Protein AF-A0A7K2PGP8-F1 (afdb_monomer_lite)

Secondary structure (DSSP, 8-state):
-----EEEEEEEEPTT--HHHHHHHHGGGT-EEEEETTEEEEEEEHHHHHHHHT-------SS-EEEPPPGGGTTTEEEEEEPPP--TT------

Sequence (95 aa):
MPEKEFVEALVELQAEATVHDLVSWCSRHGIDVVPMTAGALVTGSSGKFCEAFGIAPLEHRSRPQTLPVPLALANIARSVTVLPIPMPGARDGGS

Radius of gyration: 13.88 Å; chains: 1; bounding box: 40×24×34 Å

Structure (mmCIF, N/CA/C/O backbone):
data_AF-A0A7K2PGP8-F1
#
_entry.id   AF-A0A7K2PGP8-F1
#
loop_
_atom_site.group_PDB
_atom_site.id
_atom_site.type_symbol
_atom_site.label_atom_id
_atom_site.label_alt_id
_atom_site.label_comp_id
_atom_site.label_asym_id
_atom_site.label_entity_id
_atom_site.label_seq_id
_atom_site.pdbx_PDB_ins_code
_atom_site.Cartn_x
_atom_site.Cartn_y
_atom_site.Cartn_z
_atom_site.occupancy
_atom_site.B_iso_or_equiv
_atom_site.auth_seq_id
_atom_site.auth_comp_id
_atom_site.auth_asym_id
_atom_site.auth_atom_id
_atom_site.pdbx_PDB_model_num
ATOM 1 N N . MET A 1 1 ? 12.593 -13.747 -20.830 1.00 41.59 1 MET A N 1
ATOM 2 C CA . MET A 1 1 ? 11.610 -12.757 -20.343 1.00 41.59 1 MET A CA 1
ATOM 3 C C . MET A 1 1 ? 12.357 -11.881 -19.360 1.00 41.59 1 MET A C 1
ATOM 5 O O . MET A 1 1 ? 12.959 -12.475 -18.473 1.00 41.59 1 MET A O 1
ATOM 9 N N . PRO A 1 2 ? 12.425 -10.551 -19.534 1.00 48.06 2 PRO A N 1
ATOM 10 C CA . PRO A 1 2 ? 13.002 -9.710 -18.495 1.00 48.06 2 PRO A CA 1
ATOM 11 C C . PRO A 1 2 ? 12.217 -9.952 -17.205 1.00 48.06 2 PRO A C 1
ATOM 13 O O . PRO A 1 2 ? 10.993 -10.118 -17.227 1.00 48.06 2 PRO A O 1
ATOM 16 N N . GLU A 1 3 ? 12.952 -10.094 -16.117 1.00 56.38 3 GLU A N 1
ATOM 17 C CA . GLU A 1 3 ? 12.432 -10.377 -14.790 1.00 56.38 3 GLU A CA 1
ATOM 18 C C . GLU A 1 3 ? 11.398 -9.297 -14.457 1.00 56.38 3 GLU A C 1
ATOM 20 O O . GLU A 1 3 ? 11.658 -8.106 -14.632 1.00 56.38 3 GLU A O 1
ATOM 25 N N . LYS A 1 4 ? 10.180 -9.692 -14.069 1.00 64.31 4 LYS A N 1
ATOM 26 C CA . LYS A 1 4 ? 9.176 -8.712 -13.648 1.00 64.31 4 LYS A CA 1
ATOM 27 C C . LYS A 1 4 ? 9.728 -8.038 -12.400 1.00 64.31 4 LYS A C 1
ATOM 29 O O . LYS A 1 4 ? 9.855 -8.689 -11.372 1.00 64.31 4 LYS A O 1
ATOM 34 N N . GLU A 1 5 ? 10.093 -6.768 -12.503 1.00 81.50 5 GLU A N 1
ATOM 35 C CA . GLU A 1 5 ? 10.614 -6.033 -11.360 1.00 81.50 5 GLU A CA 1
ATOM 36 C C . GLU A 1 5 ? 9.500 -5.876 -10.313 1.00 81.50 5 GLU A C 1
ATOM 38 O O . GLU A 1 5 ? 8.413 -5.388 -10.633 1.00 81.50 5 GLU A O 1
ATOM 43 N N . PHE A 1 6 ? 9.750 -6.312 -9.076 1.00 88.19 6 PHE A N 1
ATOM 44 C CA . PHE A 1 6 ? 8.804 -6.203 -7.964 1.00 88.19 6 PHE A CA 1
ATOM 45 C C . PHE A 1 6 ? 9.143 -5.013 -7.062 1.00 88.19 6 PHE A C 1
ATOM 47 O O . PHE A 1 6 ? 10.304 -4.607 -6.921 1.00 88.19 6 PHE A O 1
ATOM 54 N N . VAL A 1 7 ? 8.107 -4.434 -6.465 1.00 91.50 7 VAL A N 1
ATOM 55 C CA . VAL A 1 7 ? 8.184 -3.351 -5.486 1.00 91.50 7 VAL A CA 1
ATOM 56 C C . VAL A 1 7 ? 7.627 -3.849 -4.170 1.00 91.50 7 VAL A C 1
ATOM 58 O O . VAL A 1 7 ? 6.574 -4.473 -4.150 1.00 91.50 7 VAL A O 1
ATOM 61 N N . GLU A 1 8 ? 8.327 -3.518 -3.092 1.00 94.12 8 GLU A N 1
ATOM 62 C CA . GLU A 1 8 ? 7.853 -3.650 -1.723 1.00 94.12 8 GLU A CA 1
ATOM 63 C C . GLU A 1 8 ? 7.723 -2.247 -1.134 1.00 94.12 8 GLU A C 1
ATOM 65 O O . GLU A 1 8 ? 8.612 -1.409 -1.313 1.00 94.12 8 GLU A O 1
ATOM 70 N N . ALA A 1 9 ? 6.621 -1.973 -0.445 1.00 95.75 9 ALA A N 1
ATOM 71 C CA . ALA A 1 9 ? 6.416 -0.707 0.239 1.00 95.75 9 ALA A CA 1
ATOM 72 C C . ALA A 1 9 ? 5.734 -0.913 1.590 1.00 95.75 9 ALA A C 1
ATOM 74 O O . ALA A 1 9 ? 4.806 -1.706 1.724 1.00 95.75 9 ALA A O 1
ATOM 75 N N . LEU A 1 10 ? 6.182 -0.170 2.595 1.00 96.69 10 LEU A N 1
ATOM 76 C CA . LEU A 1 10 ? 5.520 -0.077 3.887 1.00 96.69 10 LEU A CA 1
ATOM 77 C C . LEU A 1 10 ? 4.413 0.967 3.813 1.00 96.69 10 LEU A C 1
ATOM 79 O O . LEU A 1 10 ? 4.630 2.077 3.326 1.00 96.69 10 LEU A O 1
ATOM 83 N N . VAL A 1 11 ? 3.244 0.614 4.328 1.00 97.50 11 VAL A N 1
ATOM 84 C CA . VAL A 1 11 ? 2.110 1.517 4.497 1.00 97.50 11 VAL A CA 1
ATOM 85 C C . VAL A 1 11 ? 1.824 1.640 5.983 1.00 97.50 11 VAL A C 1
ATOM 87 O O . VAL A 1 11 ? 1.416 0.673 6.629 1.00 97.50 11 VAL A O 1
ATOM 90 N N . GLU A 1 12 ? 2.023 2.837 6.523 1.00 96.81 12 GLU A N 1
ATOM 91 C CA . GLU A 1 12 ? 1.527 3.173 7.854 1.00 96.81 12 GLU A CA 1
ATOM 92 C C . GLU A 1 12 ? 0.065 3.595 7.726 1.00 96.81 12 GLU A C 1
ATOM 94 O O . GLU A 1 12 ? -0.278 4.428 6.883 1.00 96.81 12 GLU A O 1
ATOM 99 N N . LEU A 1 13 ? -0.805 3.024 8.556 1.00 95.75 13 LEU A N 1
ATOM 100 C CA . LEU A 1 13 ? -2.232 3.336 8.537 1.00 95.75 13 LEU A CA 1
ATOM 101 C C . LEU A 1 13 ? -2.535 4.596 9.357 1.00 95.75 13 LEU A C 1
ATOM 103 O O . LEU A 1 13 ? -1.816 4.948 10.295 1.00 95.75 13 LEU A O 1
ATOM 107 N N . GLN A 1 14 ? -3.622 5.275 9.003 1.00 95.12 14 GLN A N 1
ATOM 108 C CA . GLN A 1 14 ? -4.241 6.270 9.875 1.00 95.12 14 GLN A CA 1
ATOM 109 C C . GLN A 1 14 ? -4.775 5.594 11.147 1.00 95.12 14 GLN A C 1
ATOM 111 O O . GLN A 1 14 ? -5.113 4.413 11.131 1.00 95.12 14 GLN A O 1
ATOM 116 N N . ALA A 1 15 ? -4.888 6.349 12.244 1.00 90.75 15 ALA A N 1
ATOM 117 C CA . ALA A 1 15 ? -5.252 5.802 13.558 1.00 90.75 15 ALA A CA 1
ATOM 118 C C . ALA A 1 15 ? -6.615 5.079 13.587 1.00 90.75 15 ALA A C 1
ATOM 120 O O . ALA A 1 15 ? -6.786 4.133 14.350 1.00 90.75 15 ALA A O 1
ATOM 121 N N . GLU A 1 16 ? -7.566 5.513 12.757 1.00 89.31 16 GLU A N 1
ATOM 122 C CA . GLU A 1 16 ? -8.920 4.944 12.677 1.00 89.31 16 GLU A CA 1
ATOM 123 C C . GLU A 1 16 ? -9.109 3.997 11.477 1.00 89.31 16 GLU A C 1
ATOM 125 O O . GLU A 1 16 ? -10.188 3.438 11.293 1.00 89.31 16 GLU A O 1
ATOM 130 N N . ALA A 1 17 ? -8.076 3.814 10.649 1.00 92.75 17 ALA A N 1
ATOM 131 C CA . ALA A 1 17 ? -8.151 2.987 9.450 1.00 92.75 17 ALA A CA 1
ATOM 132 C C . ALA A 1 17 ? -7.808 1.523 9.735 1.00 92.75 17 ALA A C 1
ATOM 134 O O . ALA A 1 17 ? -7.011 1.206 10.621 1.00 92.75 17 ALA A O 1
ATOM 135 N N . THR A 1 18 ? -8.363 0.616 8.928 1.00 91.50 18 THR A N 1
ATOM 136 C CA . THR A 1 18 ? -8.076 -0.815 9.038 1.00 91.50 18 THR A CA 1
ATOM 137 C C . THR A 1 18 ? -7.288 -1.328 7.838 1.00 91.50 18 THR A C 1
ATOM 139 O O . THR A 1 18 ? -7.379 -0.808 6.724 1.00 91.50 18 THR A O 1
ATOM 142 N N . VAL A 1 19 ? -6.540 -2.417 8.036 1.00 93.69 19 VAL A N 1
ATOM 143 C CA . VAL A 1 19 ? -5.838 -3.086 6.929 1.00 93.69 19 VAL A CA 1
ATOM 144 C C . VAL A 1 19 ? -6.807 -3.629 5.872 1.00 93.69 19 VAL A C 1
ATOM 146 O O . VAL A 1 19 ? -6.441 -3.754 4.709 1.00 93.69 19 VAL A O 1
ATOM 149 N N . HIS A 1 20 ? -8.056 -3.921 6.243 1.00 93.00 20 HIS A N 1
ATOM 150 C CA . HIS A 1 20 ? -9.066 -4.444 5.325 1.00 93.00 20 HIS A CA 1
ATOM 151 C C . HIS A 1 20 ? -9.485 -3.411 4.264 1.00 93.00 20 HIS A C 1
ATOM 153 O O . HIS A 1 20 ? -9.699 -3.765 3.099 1.00 93.00 20 HIS A O 1
ATOM 159 N N . ASP A 1 21 ? -9.528 -2.129 4.636 1.00 91.31 21 ASP A N 1
ATOM 160 C CA . ASP A 1 21 ? -9.786 -1.027 3.702 1.00 91.31 21 ASP A CA 1
ATOM 161 C C . ASP A 1 21 ? -8.653 -0.906 2.674 1.00 91.31 21 ASP A C 1
ATOM 163 O O . ASP A 1 21 ? -8.900 -0.774 1.472 1.00 91.31 21 ASP A O 1
ATOM 167 N N . LEU A 1 22 ? -7.404 -1.055 3.133 1.00 94.62 22 LEU A N 1
ATOM 168 C CA . LEU A 1 22 ? -6.222 -1.076 2.271 1.00 94.62 22 LEU A CA 1
ATOM 169 C C . LEU A 1 22 ? -6.227 -2.287 1.322 1.00 94.62 22 LEU A C 1
ATOM 171 O O . LEU A 1 22 ? -6.032 -2.118 0.119 1.00 94.62 22 LEU A O 1
ATOM 175 N N . VAL A 1 23 ? -6.512 -3.493 1.831 1.00 95.69 23 VAL A N 1
ATOM 176 C CA . VAL A 1 23 ? -6.624 -4.732 1.032 1.00 95.69 23 VAL A CA 1
ATOM 177 C C . VAL A 1 23 ? -7.641 -4.563 -0.093 1.00 95.69 23 VAL A C 1
ATOM 179 O O . VAL A 1 23 ? -7.357 -4.905 -1.243 1.00 95.69 23 VAL A O 1
ATOM 182 N N . SER A 1 24 ? -8.810 -4.004 0.220 1.00 93.31 24 SER A N 1
ATOM 183 C CA . SER A 1 24 ? -9.905 -3.802 -0.737 1.00 93.31 24 SER A CA 1
ATOM 184 C C . SER A 1 24 ? -9.543 -2.849 -1.877 1.00 93.31 24 SER A C 1
ATOM 186 O O . SER A 1 24 ? -10.090 -2.966 -2.977 1.00 93.31 24 SER A O 1
ATOM 188 N N . TRP A 1 25 ? -8.649 -1.892 -1.622 1.00 94.81 25 TRP A N 1
ATOM 189 C CA . TRP A 1 25 ? -8.119 -0.999 -2.647 1.00 94.81 25 TRP A CA 1
ATOM 190 C C . TRP A 1 25 ? -7.001 -1.681 -3.447 1.00 94.81 25 TRP A C 1
ATOM 192 O O . TRP A 1 25 ? -7.119 -1.806 -4.665 1.00 94.81 25 TRP A O 1
ATOM 202 N N . CYS A 1 26 ? -5.968 -2.205 -2.777 1.00 96.06 26 CYS A N 1
ATOM 203 C CA . CYS A 1 26 ? -4.789 -2.812 -3.410 1.00 96.06 26 CYS A CA 1
ATOM 204 C C . CYS A 1 26 ? -5.138 -3.980 -4.348 1.00 96.06 26 CYS A C 1
ATOM 206 O O . CYS A 1 26 ? -4.600 -4.073 -5.454 1.00 96.06 26 CYS A O 1
ATOM 208 N N . SER A 1 27 ? -6.100 -4.822 -3.966 1.00 94.56 27 SER A N 1
ATOM 209 C CA . SER A 1 27 ? -6.522 -5.978 -4.770 1.00 94.56 27 SER A CA 1
ATOM 210 C C . SER A 1 27 ? -7.126 -5.595 -6.130 1.00 94.56 27 SER A C 1
ATOM 212 O O . SER A 1 27 ? -6.947 -6.330 -7.101 1.00 94.56 27 SER A O 1
ATOM 214 N N . ARG A 1 28 ? -7.744 -4.411 -6.268 1.00 94.62 28 ARG A N 1
ATOM 215 C CA . ARG A 1 28 ? -8.237 -3.899 -7.570 1.00 94.62 28 ARG A CA 1
ATOM 216 C C . ARG A 1 28 ? -7.107 -3.521 -8.525 1.00 94.62 28 ARG A C 1
ATOM 218 O O . ARG A 1 28 ? -7.322 -3.450 -9.732 1.00 94.62 28 ARG A O 1
ATOM 225 N N . HIS A 1 29 ? -5.916 -3.285 -7.983 1.00 94.38 29 HIS A N 1
ATOM 226 C CA . HIS A 1 29 ? -4.724 -2.885 -8.723 1.00 94.38 29 HIS A CA 1
ATOM 227 C C . HIS A 1 29 ? -3.724 -4.034 -8.914 1.00 94.38 29 HIS A C 1
ATOM 229 O O . HIS A 1 29 ? -2.666 -3.829 -9.507 1.00 94.38 29 HIS A O 1
ATOM 235 N N . GLY A 1 30 ? -4.052 -5.249 -8.455 1.00 94.12 30 GLY A N 1
ATOM 236 C CA . GLY A 1 30 ? -3.135 -6.391 -8.504 1.00 94.12 30 GLY A CA 1
ATOM 237 C C . GLY A 1 30 ? -1.917 -6.207 -7.597 1.00 94.12 30 GLY A C 1
ATOM 238 O O . GLY A 1 30 ? -0.810 -6.589 -7.975 1.00 94.12 30 GLY A O 1
ATOM 239 N N . ILE A 1 31 ? -2.123 -5.559 -6.447 1.00 96.19 31 ILE A N 1
ATOM 240 C CA . ILE A 1 31 ? -1.126 -5.352 -5.397 1.00 96.19 31 ILE A CA 1
ATOM 241 C C . ILE A 1 31 ? -1.537 -6.208 -4.200 1.00 96.19 31 ILE A C 1
ATOM 243 O O . ILE A 1 31 ? -2.672 -6.122 -3.726 1.00 96.19 31 ILE A O 1
ATOM 247 N N . ASP A 1 32 ? -0.608 -7.022 -3.718 1.00 96.38 32 ASP A N 1
ATOM 248 C CA . ASP A 1 32 ? -0.780 -7.861 -2.541 1.00 96.38 32 ASP A CA 1
ATOM 249 C C . ASP A 1 32 ? -0.504 -7.061 -1.266 1.00 96.38 32 ASP A C 1
ATOM 251 O O . ASP A 1 32 ? 0.302 -6.127 -1.254 1.00 96.38 32 ASP A O 1
ATOM 255 N N . VAL A 1 33 ? -1.173 -7.439 -0.176 1.00 97.12 33 VAL A N 1
ATOM 256 C CA . VAL A 1 33 ? -1.050 -6.787 1.133 1.00 97.12 33 VAL A CA 1
ATOM 257 C C . VAL A 1 33 ? -0.776 -7.840 2.197 1.00 97.12 33 VAL A C 1
ATOM 259 O O . VAL A 1 33 ? -1.529 -8.802 2.344 1.00 97.12 33 VAL A O 1
ATOM 262 N N . VAL A 1 34 ? 0.276 -7.621 2.976 1.00 96.06 34 VAL A N 1
ATOM 263 C CA . VAL A 1 34 ? 0.655 -8.421 4.139 1.00 96.06 34 VAL A CA 1
ATOM 264 C C . VAL A 1 34 ? 0.450 -7.561 5.392 1.00 96.06 34 VAL A C 1
ATOM 266 O O . VAL A 1 34 ? 1.190 -6.595 5.597 1.00 96.06 34 VAL A O 1
ATOM 269 N N . PRO A 1 35 ? -0.556 -7.862 6.232 1.00 94.56 35 PRO A N 1
ATOM 270 C CA . PRO A 1 35 ? -0.802 -7.123 7.468 1.00 94.56 35 PRO A CA 1
ATOM 271 C C . PRO A 1 35 ? 0.384 -7.192 8.437 1.00 94.56 35 PRO A C 1
ATOM 273 O O . PRO A 1 35 ? 1.010 -8.239 8.594 1.00 94.56 35 PRO A O 1
ATOM 276 N N . MET A 1 36 ? 0.656 -6.088 9.132 1.00 92.50 36 MET A N 1
ATOM 277 C CA . MET A 1 36 ? 1.699 -5.971 10.155 1.00 92.50 36 MET A CA 1
ATOM 278 C C . MET A 1 36 ? 1.141 -5.298 11.414 1.00 92.50 36 MET A C 1
ATOM 280 O O . MET A 1 36 ? 0.120 -4.619 11.372 1.00 92.50 36 MET A O 1
ATOM 284 N N . THR A 1 37 ? 1.847 -5.416 12.541 1.00 83.88 37 THR A N 1
ATOM 285 C CA . THR A 1 37 ? 1.430 -4.788 13.810 1.00 83.88 37 THR A CA 1
ATOM 286 C C . THR A 1 37 ? 1.280 -3.263 13.713 1.00 83.88 37 THR A C 1
ATOM 288 O O . THR A 1 37 ? 0.404 -2.702 14.360 1.00 83.88 37 THR A O 1
ATOM 291 N N . ALA A 1 38 ? 2.114 -2.589 12.912 1.00 79.25 38 ALA A N 1
ATOM 292 C CA . ALA A 1 38 ? 2.131 -1.126 12.774 1.00 79.25 38 ALA A CA 1
ATOM 293 C C . ALA A 1 38 ? 1.554 -0.613 11.436 1.00 79.25 38 ALA A C 1
ATOM 295 O O . ALA A 1 38 ? 1.699 0.565 11.115 1.00 79.25 38 ALA A O 1
ATOM 296 N N . GLY A 1 39 ? 0.933 -1.481 10.630 1.00 91.94 39 GLY A N 1
A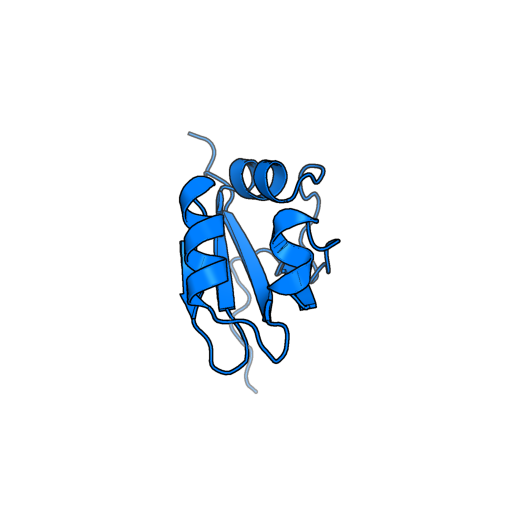TOM 297 C CA . GLY A 1 39 ? 0.445 -1.118 9.300 1.00 91.94 39 GLY A CA 1
ATOM 298 C C . GLY A 1 39 ? 0.386 -2.316 8.360 1.00 91.94 39 GLY A C 1
ATOM 299 O O . GLY A 1 39 ? -0.141 -3.368 8.718 1.00 91.94 39 GLY A O 1
ATOM 300 N N . ALA A 1 40 ? 0.934 -2.175 7.156 1.00 97.06 40 ALA A N 1
ATOM 301 C CA . ALA A 1 40 ? 1.029 -3.273 6.201 1.00 97.06 40 ALA A CA 1
ATOM 302 C C . ALA A 1 40 ? 2.258 -3.157 5.298 1.00 97.06 40 ALA A C 1
ATOM 304 O O . ALA A 1 40 ? 2.723 -2.060 4.994 1.00 97.06 40 ALA A O 1
ATOM 305 N N . LEU A 1 41 ? 2.738 -4.299 4.817 1.00 96.44 41 LEU A N 1
ATOM 306 C CA . LEU A 1 41 ? 3.638 -4.377 3.674 1.00 96.44 41 LEU A CA 1
ATOM 307 C C . LEU A 1 41 ? 2.787 -4.603 2.424 1.00 96.44 41 LEU A C 1
ATOM 309 O O . LEU A 1 41 ? 1.971 -5.521 2.392 1.00 96.44 41 LEU A O 1
ATOM 313 N N . VAL A 1 42 ? 2.973 -3.789 1.393 1.00 96.06 42 VAL A N 1
ATOM 314 C CA . VAL A 1 42 ? 2.350 -3.993 0.085 1.00 96.06 42 VAL A CA 1
ATOM 315 C C . VAL A 1 42 ? 3.404 -4.414 -0.927 1.00 96.06 42 VAL A C 1
ATOM 317 O O . VAL A 1 42 ? 4.526 -3.901 -0.912 1.00 96.06 42 VAL A O 1
ATOM 320 N N . THR A 1 43 ? 3.056 -5.357 -1.796 1.00 94.50 43 THR A N 1
ATOM 321 C CA . THR A 1 43 ? 3.976 -5.893 -2.801 1.00 94.50 43 THR A CA 1
ATOM 322 C C . THR A 1 43 ? 3.285 -6.119 -4.136 1.00 94.50 43 THR A C 1
ATOM 324 O O . THR A 1 43 ? 2.092 -6.404 -4.202 1.00 94.50 43 THR A O 1
ATOM 327 N N . GLY A 1 44 ? 4.014 -5.942 -5.231 1.00 93.06 44 GLY A N 1
ATOM 328 C CA . GLY A 1 44 ? 3.469 -6.145 -6.568 1.00 93.06 44 GLY A CA 1
ATOM 329 C C . GLY A 1 44 ? 4.452 -5.781 -7.667 1.00 93.06 44 GLY A C 1
ATOM 330 O O . GLY A 1 44 ? 5.567 -5.323 -7.416 1.00 93.06 44 GLY A O 1
ATOM 331 N N . SER A 1 45 ? 4.043 -5.983 -8.921 1.00 92.31 45 SER A N 1
ATOM 332 C CA . SER A 1 45 ? 4.874 -5.576 -10.058 1.00 92.31 45 SER A CA 1
ATOM 333 C C . SER A 1 45 ? 5.065 -4.056 -10.080 1.00 92.31 45 SER A C 1
ATOM 335 O O . SER A 1 45 ? 4.094 -3.316 -9.908 1.00 92.31 45 SER A O 1
ATOM 337 N N . SER A 1 46 ? 6.284 -3.602 -10.369 1.00 91.31 46 SER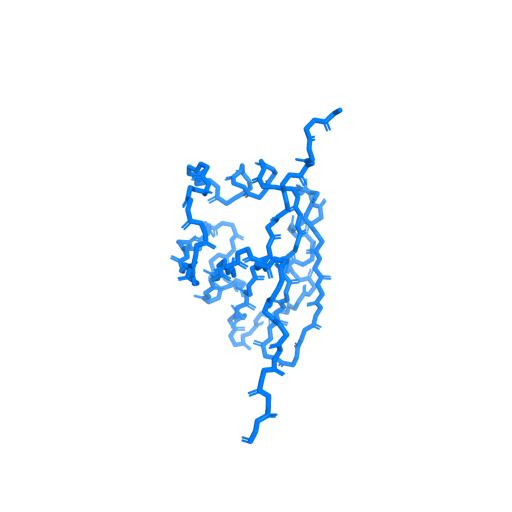 A N 1
ATOM 338 C CA . SER A 1 46 ? 6.677 -2.187 -10.392 1.00 91.31 46 SER A CA 1
ATOM 339 C C . SER A 1 46 ? 5.743 -1.335 -11.254 1.00 91.31 46 SER A C 1
ATOM 341 O O . SER A 1 46 ? 5.254 -0.303 -10.804 1.00 91.31 46 SER A O 1
ATOM 343 N N . GLY A 1 47 ? 5.373 -1.822 -12.445 1.00 91.62 47 GLY A N 1
ATOM 344 C CA . GLY A 1 47 ? 4.431 -1.127 -13.327 1.00 91.62 47 GLY A CA 1
ATOM 345 C C . GLY A 1 47 ? 3.033 -0.949 -12.723 1.00 91.62 47 GLY A C 1
ATOM 346 O O . GLY A 1 47 ? 2.498 0.155 -12.747 1.00 91.62 47 GLY A O 1
ATOM 347 N N . LYS A 1 48 ? 2.451 -2.008 -12.138 1.00 93.62 48 LYS A N 1
ATOM 348 C CA . LYS A 1 48 ? 1.122 -1.932 -11.498 1.00 93.62 48 LYS A CA 1
ATOM 349 C C . LYS A 1 48 ? 1.134 -1.056 -10.253 1.00 93.62 48 LYS A C 1
ATOM 351 O O . LYS A 1 48 ? 0.190 -0.305 -10.034 1.00 93.62 48 LYS A O 1
ATOM 356 N N . PHE A 1 49 ? 2.214 -1.120 -9.481 1.00 94.50 49 PHE A N 1
ATOM 357 C CA . PHE A 1 49 ? 2.415 -0.246 -8.336 1.00 94.50 49 PHE A CA 1
ATOM 358 C C . PHE A 1 49 ? 2.469 1.223 -8.778 1.00 94.50 49 PHE A C 1
ATOM 360 O O . PHE A 1 49 ? 1.678 2.032 -8.307 1.00 94.50 49 PHE A O 1
ATOM 367 N N . CYS A 1 50 ? 3.325 1.573 -9.740 1.00 93.38 50 CYS A N 1
AT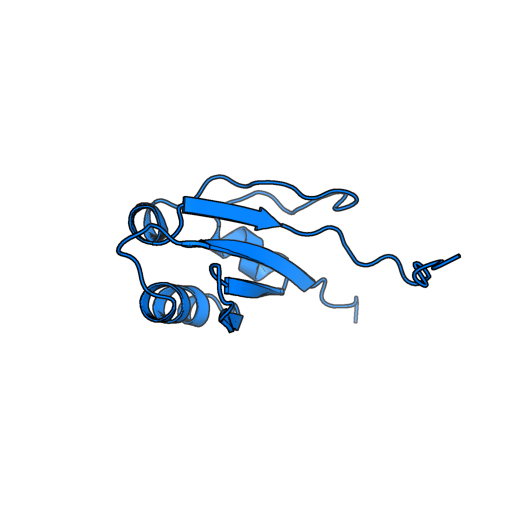OM 368 C CA . CYS A 1 50 ? 3.446 2.960 -10.196 1.00 93.38 50 CYS A CA 1
ATOM 369 C C . CYS A 1 50 ? 2.130 3.497 -10.788 1.00 93.38 50 CYS A C 1
ATOM 371 O O . CYS A 1 50 ? 1.732 4.617 -10.472 1.00 93.38 50 CYS A O 1
ATOM 373 N N . GLU A 1 51 ? 1.419 2.678 -11.571 1.00 94.19 51 GLU A N 1
ATOM 374 C CA . GLU A 1 51 ? 0.088 2.993 -12.112 1.00 94.19 51 GLU A CA 1
ATOM 375 C C . GLU A 1 51 ? -0.931 3.276 -10.997 1.00 94.19 51 GLU A C 1
ATOM 377 O O . GLU A 1 51 ? -1.614 4.298 -11.031 1.00 94.19 51 GLU A O 1
ATOM 382 N N . ALA A 1 52 ? -1.012 2.410 -9.983 1.00 94.50 52 ALA A N 1
ATOM 383 C CA . ALA A 1 52 ? -1.971 2.544 -8.886 1.00 94.50 52 ALA A CA 1
ATOM 384 C C . ALA A 1 52 ? -1.699 3.764 -7.997 1.00 94.50 52 ALA A C 1
ATOM 386 O O . ALA A 1 52 ? -2.629 4.437 -7.552 1.00 94.50 52 ALA A O 1
ATOM 387 N N . PHE A 1 53 ? -0.422 4.052 -7.745 1.00 92.81 53 PHE A N 1
ATOM 388 C CA . PHE A 1 53 ? 0.003 5.187 -6.930 1.00 92.81 53 PHE A CA 1
ATOM 389 C C . PHE A 1 53 ? 0.108 6.495 -7.732 1.00 92.81 53 PHE A C 1
ATOM 391 O O . PHE A 1 53 ? 0.341 7.547 -7.140 1.00 92.81 53 PHE A O 1
ATOM 398 N N . GLY A 1 54 ? -0.103 6.458 -9.054 1.00 92.62 54 GLY A N 1
ATOM 399 C CA . GLY A 1 54 ? -0.061 7.635 -9.923 1.00 92.62 54 GLY A CA 1
ATOM 400 C C . GLY A 1 54 ? 1.321 8.289 -9.997 1.00 92.62 54 GLY A C 1
ATOM 401 O O . GLY A 1 54 ? 1.413 9.509 -10.127 1.00 92.62 54 GLY A O 1
ATOM 402 N N . ILE A 1 55 ? 2.387 7.495 -9.877 1.00 91.88 55 ILE A N 1
ATOM 403 C CA . ILE A 1 55 ? 3.774 7.972 -9.862 1.00 91.88 55 ILE A CA 1
ATOM 404 C C . ILE A 1 55 ? 4.528 7.568 -11.130 1.00 91.88 55 ILE A C 1
ATOM 406 O O . ILE A 1 55 ? 4.171 6.616 -11.825 1.00 91.88 55 ILE A O 1
ATOM 410 N N . ALA A 1 56 ? 5.609 8.294 -11.413 1.00 90.94 56 ALA A N 1
ATOM 411 C CA . ALA A 1 56 ? 6.569 7.892 -12.431 1.00 90.94 56 ALA A CA 1
ATOM 412 C C . ALA A 1 56 ? 7.255 6.562 -12.047 1.00 90.94 56 ALA A C 1
ATOM 414 O O . ALA A 1 56 ? 7.314 6.230 -10.857 1.00 90.94 56 ALA A O 1
ATOM 415 N N . PRO A 1 57 ? 7.791 5.809 -13.028 1.00 88.56 57 PRO A N 1
ATOM 416 C CA . PRO A 1 57 ? 8.586 4.617 -12.760 1.00 88.56 57 PRO A CA 1
ATOM 417 C C . PRO A 1 57 ? 9.679 4.879 -11.720 1.00 88.56 57 PRO A C 1
ATOM 419 O O . PRO A 1 57 ? 10.386 5.884 -11.780 1.00 88.56 57 PRO A O 1
ATOM 422 N N . LEU A 1 58 ? 9.805 3.967 -10.760 1.00 85.00 58 LEU A N 1
ATOM 423 C CA . LEU A 1 58 ? 10.759 4.088 -9.663 1.00 85.00 58 LEU A CA 1
ATOM 424 C C . LEU A 1 58 ? 12.177 3.764 -10.150 1.00 85.00 58 LEU A C 1
ATOM 426 O O . LEU A 1 58 ? 12.583 2.604 -10.181 1.00 85.00 58 LEU A O 1
ATOM 430 N N . GLU A 1 59 ? 12.942 4.790 -10.508 1.00 80.19 59 GLU A N 1
ATOM 431 C CA . GLU A 1 59 ? 14.353 4.651 -10.869 1.00 80.19 59 GLU A CA 1
ATOM 432 C C . GLU A 1 59 ? 15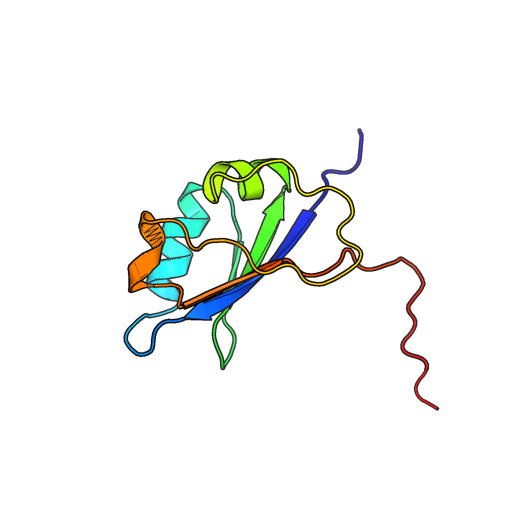.243 4.603 -9.609 1.00 80.19 59 GLU A C 1
ATOM 434 O O . GLU A 1 59 ? 14.989 5.293 -8.623 1.00 80.19 59 GLU A O 1
ATOM 439 N N . HIS A 1 60 ? 16.309 3.794 -9.630 1.00 73.69 60 HIS A N 1
ATOM 440 C CA . HIS A 1 60 ? 17.354 3.764 -8.590 1.00 73.69 60 HIS A CA 1
ATOM 441 C C . HIS A 1 60 ? 16.841 3.613 -7.139 1.00 73.69 60 HIS A C 1
ATOM 443 O O . HIS A 1 60 ? 17.116 4.430 -6.255 1.00 73.69 60 HIS A O 1
ATOM 449 N N . ARG A 1 61 ? 16.139 2.509 -6.853 1.00 84.19 61 ARG A N 1
ATOM 450 C CA . ARG A 1 61 ? 15.657 2.137 -5.506 1.00 84.19 61 ARG A CA 1
ATOM 451 C C . ARG A 1 61 ? 16.773 1.620 -4.583 1.00 84.19 61 ARG A C 1
ATOM 453 O O . ARG A 1 61 ? 16.699 0.516 -4.055 1.00 84.19 61 ARG A O 1
ATOM 460 N N . SER A 1 62 ? 17.824 2.412 -4.382 1.00 84.19 62 SER A N 1
ATOM 461 C CA . SER A 1 62 ? 18.945 2.075 -3.484 1.00 84.19 62 SER A CA 1
ATOM 462 C C . SER A 1 62 ? 18.704 2.488 -2.028 1.00 84.19 62 SER A C 1
ATOM 464 O O . SER A 1 62 ? 19.469 2.108 -1.145 1.00 84.19 62 SER A O 1
ATOM 466 N N . ARG A 1 63 ? 17.672 3.298 -1.768 1.00 87.25 63 ARG A N 1
ATOM 467 C CA . ARG A 1 63 ? 17.279 3.783 -0.437 1.00 87.25 63 ARG A CA 1
ATOM 468 C C . ARG A 1 63 ? 15.753 3.786 -0.311 1.00 87.25 63 ARG A C 1
ATOM 470 O O . ARG A 1 63 ? 15.088 3.846 -1.347 1.00 87.25 63 ARG A O 1
ATOM 477 N N . PRO A 1 64 ? 15.207 3.761 0.919 1.00 93.12 64 PRO A N 1
ATOM 478 C CA . PRO A 1 64 ? 13.780 3.955 1.134 1.00 93.12 64 PRO A CA 1
ATOM 479 C C . PRO A 1 64 ? 13.305 5.300 0.574 1.00 93.12 64 PRO A C 1
ATOM 481 O O . PRO A 1 64 ? 13.991 6.312 0.736 1.00 93.12 64 PRO A O 1
ATOM 484 N N . GLN A 1 65 ? 12.137 5.313 -0.065 1.00 94.00 65 GLN A N 1
ATOM 485 C CA . GLN A 1 65 ? 11.537 6.518 -0.644 1.00 94.00 65 GLN A CA 1
ATOM 486 C C . GLN A 1 65 ? 10.080 6.643 -0.206 1.00 94.00 65 GLN A C 1
ATOM 488 O O . GLN A 1 65 ? 9.254 5.792 -0.536 1.00 94.00 65 GLN A O 1
ATOM 493 N N . THR A 1 66 ? 9.758 7.707 0.529 1.00 95.38 66 THR A N 1
ATOM 494 C CA . THR A 1 66 ? 8.375 8.019 0.900 1.00 95.38 66 THR A CA 1
ATOM 495 C C . THR A 1 66 ? 7.670 8.709 -0.260 1.00 95.38 66 THR A C 1
ATOM 497 O O . THR A 1 66 ? 8.158 9.700 -0.802 1.00 95.38 66 THR A O 1
ATOM 500 N N . LEU A 1 67 ? 6.521 8.165 -0.638 1.00 94.38 67 LEU A N 1
ATOM 501 C CA . LEU A 1 67 ? 5.702 8.619 -1.748 1.00 94.38 67 LEU A CA 1
ATOM 502 C C . LEU A 1 67 ? 4.537 9.480 -1.254 1.00 94.38 67 LEU A C 1
ATOM 504 O O . LEU A 1 67 ? 4.096 9.330 -0.109 1.00 94.38 67 LEU A O 1
ATOM 508 N N . PRO A 1 68 ? 3.986 10.349 -2.118 1.00 93.50 68 PRO A N 1
ATOM 509 C CA . PRO A 1 68 ? 2.696 10.959 -1.843 1.00 93.50 68 PRO A CA 1
ATOM 510 C C . PRO A 1 68 ? 1.623 9.873 -1.689 1.00 93.50 68 PRO A C 1
ATOM 512 O O . PRO A 1 68 ? 1.554 8.931 -2.478 1.00 93.50 68 PRO A O 1
ATOM 515 N N . VAL A 1 69 ? 0.766 10.022 -0.678 1.00 94.62 69 VAL A N 1
ATOM 516 C CA . VAL A 1 69 ? -0.400 9.151 -0.504 1.00 94.62 69 VAL A CA 1
ATOM 517 C C . VAL A 1 69 ? -1.446 9.518 -1.566 1.00 94.62 69 VAL A C 1
ATOM 519 O O . VAL A 1 69 ? -1.863 10.678 -1.621 1.00 94.62 69 VAL A O 1
ATOM 522 N N . PRO A 1 70 ? -1.901 8.568 -2.403 1.00 91.94 70 PRO A N 1
ATOM 523 C CA . PRO A 1 70 ? -2.973 8.819 -3.360 1.00 91.94 70 PRO A CA 1
ATOM 524 C C . PRO A 1 70 ? -4.249 9.281 -2.654 1.00 91.94 70 PRO A C 1
ATOM 526 O O . PRO A 1 70 ? -4.579 8.783 -1.580 1.00 91.94 70 PRO A O 1
ATOM 529 N N . LEU A 1 71 ? -5.030 10.164 -3.286 1.00 93.25 71 LEU A N 1
ATOM 530 C CA . LEU A 1 71 ? -6.266 10.690 -2.688 1.00 93.25 71 LEU A CA 1
ATOM 531 C C . LEU A 1 71 ? -7.242 9.577 -2.267 1.00 93.25 71 LEU A C 1
ATOM 533 O O . LEU A 1 71 ? -7.874 9.673 -1.220 1.00 93.25 71 LEU A O 1
ATOM 537 N N . ALA A 1 72 ? -7.313 8.493 -3.045 1.00 93.81 72 ALA A N 1
ATOM 538 C CA . ALA A 1 72 ? -8.138 7.325 -2.737 1.00 93.81 72 ALA A CA 1
ATOM 539 C C . ALA A 1 72 ? -7.754 6.623 -1.418 1.00 93.81 72 ALA A C 1
ATOM 541 O O . ALA A 1 72 ? -8.574 5.909 -0.849 1.00 93.81 72 ALA A O 1
ATOM 542 N N . LEU A 1 73 ? -6.528 6.837 -0.931 1.00 95.00 73 LEU A N 1
ATOM 543 C CA . LEU A 1 73 ? -5.995 6.281 0.308 1.00 95.00 73 LEU A CA 1
ATOM 544 C C . LEU A 1 73 ? -5.821 7.331 1.414 1.00 95.00 73 LEU A C 1
ATOM 546 O O . LEU A 1 73 ? -5.353 6.971 2.486 1.00 95.00 73 LEU A O 1
ATOM 550 N N . ALA A 1 74 ? -6.195 8.599 1.215 1.00 94.81 74 ALA A N 1
ATOM 551 C CA . ALA A 1 74 ? -5.885 9.680 2.162 1.00 94.81 74 ALA A CA 1
ATOM 552 C C . ALA A 1 74 ? -6.431 9.447 3.590 1.00 94.81 74 ALA A C 1
ATOM 554 O O . ALA A 1 74 ? -5.796 9.828 4.574 1.00 94.81 74 ALA A O 1
ATOM 555 N N . ASN A 1 75 ? -7.582 8.773 3.703 1.00 95.62 75 ASN A N 1
ATOM 556 C CA . ASN A 1 75 ? -8.197 8.404 4.985 1.00 95.62 75 ASN A CA 1
ATOM 557 C C . ASN A 1 75 ? -7.743 7.031 5.512 1.00 95.62 75 ASN A C 1
ATOM 559 O O . ASN A 1 75 ? -8.166 6.626 6.588 1.00 95.62 75 ASN A O 1
ATOM 563 N N . ILE A 1 76 ? -6.916 6.305 4.756 1.00 95.50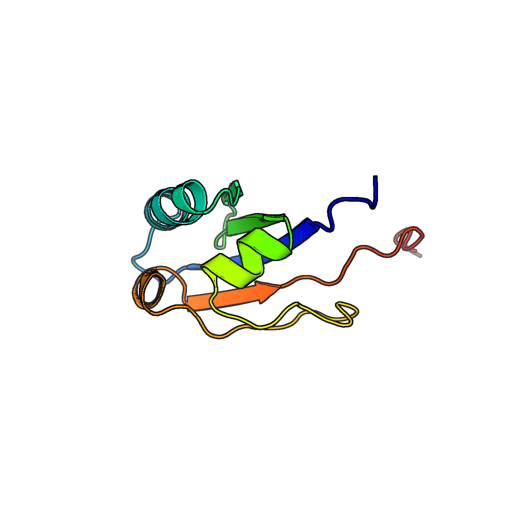 76 ILE A N 1
ATOM 564 C CA . ILE A 1 76 ? -6.480 4.937 5.068 1.00 95.50 76 ILE A CA 1
ATOM 565 C C . ILE A 1 76 ? -4.994 4.926 5.415 1.00 95.50 76 ILE A C 1
ATOM 567 O O . ILE A 1 76 ? -4.604 4.447 6.475 1.00 95.50 76 ILE A O 1
ATOM 571 N N . ALA A 1 77 ? -4.163 5.462 4.525 1.00 96.31 77 ALA A N 1
ATOM 572 C CA . ALA A 1 77 ? -2.720 5.496 4.658 1.00 96.31 77 ALA A CA 1
ATOM 573 C C . ALA A 1 77 ? -2.267 6.860 5.183 1.00 96.31 77 ALA A C 1
ATOM 575 O O . ALA A 1 77 ? -2.600 7.910 4.634 1.00 96.31 77 ALA A O 1
ATOM 576 N N . ARG A 1 78 ? -1.462 6.831 6.240 1.00 96.00 78 ARG A N 1
ATOM 577 C CA . ARG A 1 78 ? -0.733 7.987 6.756 1.00 96.00 78 ARG A CA 1
ATOM 578 C C . ARG A 1 78 ? 0.545 8.230 5.957 1.00 96.00 78 ARG A C 1
ATOM 580 O O . ARG A 1 78 ? 0.890 9.377 5.686 1.00 96.00 78 ARG A O 1
ATOM 587 N N . SER A 1 79 ? 1.254 7.160 5.607 1.00 97.00 79 SER A N 1
ATOM 588 C CA . SER A 1 79 ? 2.487 7.218 4.825 1.00 97.00 79 SER A CA 1
ATOM 589 C C . SER A 1 79 ? 2.611 5.987 3.930 1.00 97.00 79 SER A C 1
ATOM 591 O O . SER A 1 79 ? 2.042 4.930 4.215 1.00 97.00 79 SER A O 1
ATOM 593 N N . VAL A 1 80 ? 3.358 6.134 2.837 1.00 97.00 80 VAL A N 1
ATOM 594 C CA . VAL A 1 80 ? 3.724 5.038 1.936 1.00 97.00 80 VAL A CA 1
ATOM 595 C C . VAL A 1 80 ? 5.212 5.159 1.668 1.00 97.00 80 VAL A C 1
ATOM 597 O O . VAL A 1 80 ? 5.654 6.177 1.143 1.00 97.00 80 VAL A O 1
ATOM 600 N N . THR A 1 81 ? 5.991 4.142 2.015 1.00 96.75 81 THR A N 1
ATOM 601 C CA . THR A 1 81 ? 7.447 4.148 1.845 1.00 96.75 81 THR A CA 1
ATOM 602 C C . THR A 1 81 ? 7.891 2.926 1.065 1.00 96.75 81 THR A C 1
ATOM 604 O O . THR A 1 81 ? 7.849 1.811 1.572 1.00 96.75 81 THR A O 1
ATOM 607 N N . VAL A 1 82 ? 8.348 3.141 -0.165 1.00 95.38 82 VAL A N 1
ATOM 608 C CA . VAL A 1 82 ? 8.962 2.099 -0.991 1.00 95.38 82 VAL A CA 1
ATOM 609 C C . VAL A 1 82 ? 10.302 1.705 -0.388 1.00 95.38 82 VAL A C 1
ATOM 611 O O . VAL A 1 82 ? 11.124 2.565 -0.067 1.00 95.38 82 VAL A O 1
ATOM 614 N N . LEU A 1 83 ? 10.521 0.403 -0.254 1.00 92.94 83 LEU A N 1
ATOM 615 C CA . LEU A 1 83 ? 11.758 -0.180 0.240 1.00 92.94 83 LEU A CA 1
ATOM 616 C C . LEU A 1 83 ? 12.807 -0.281 -0.880 1.00 92.94 83 LEU A C 1
ATOM 618 O O . LEU A 1 83 ? 12.458 -0.360 -2.066 1.00 92.94 83 LEU A O 1
ATOM 622 N N . PRO A 1 84 ? 14.104 -0.260 -0.527 1.00 89.12 84 PRO A N 1
ATOM 623 C CA . PRO A 1 84 ? 15.159 -0.481 -1.502 1.00 89.12 84 PRO A CA 1
ATOM 624 C C . PRO A 1 84 ? 15.045 -1.880 -2.118 1.00 89.12 84 PRO A C 1
ATOM 626 O O . PRO A 1 84 ? 14.570 -2.812 -1.474 1.00 89.12 84 PRO A O 1
ATOM 629 N N . ILE A 1 85 ? 15.521 -2.040 -3.355 1.00 80.81 85 ILE A N 1
ATOM 630 C CA . ILE A 1 85 ? 15.645 -3.372 -3.958 1.00 80.81 85 ILE A CA 1
ATOM 631 C C . ILE A 1 85 ? 16.644 -4.168 -3.108 1.00 80.81 85 ILE A C 1
ATOM 633 O O . ILE A 1 85 ? 17.754 -3.673 -2.877 1.00 80.81 85 ILE A O 1
ATOM 637 N N . PRO A 1 86 ? 16.296 -5.382 -2.645 1.00 64.19 86 PRO A N 1
ATOM 638 C CA . PRO A 1 86 ? 17.247 -6.220 -1.936 1.00 64.19 86 PRO A CA 1
ATOM 639 C C . PRO A 1 86 ? 18.439 -6.499 -2.855 1.00 64.19 86 PRO A C 1
ATOM 641 O O . PRO A 1 86 ? 18.302 -7.130 -3.902 1.00 64.19 86 PRO A O 1
ATOM 644 N N . MET A 1 87 ? 19.619 -5.997 -2.482 1.00 57.97 87 MET A N 1
ATOM 645 C CA . MET A 1 87 ? 20.845 -6.320 -3.204 1.00 57.97 87 MET A CA 1
ATOM 646 C C . MET A 1 87 ? 21.147 -7.809 -2.993 1.00 57.97 87 MET A C 1
ATOM 648 O O . MET A 1 87 ? 21.302 -8.226 -1.838 1.00 57.97 87 MET A O 1
ATOM 652 N N . PRO A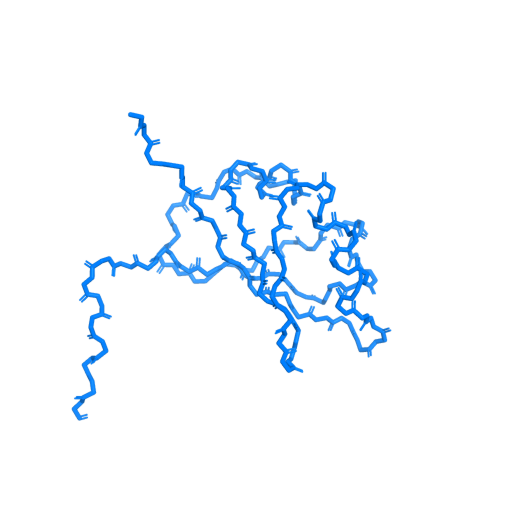 1 88 ? 21.264 -8.622 -4.060 1.00 50.28 88 PRO A N 1
ATOM 653 C CA . PRO A 1 88 ? 21.694 -10.005 -3.918 1.00 50.28 88 PRO A CA 1
ATOM 654 C C . PRO A 1 88 ? 23.131 -10.007 -3.376 1.00 50.28 88 PRO A C 1
ATOM 656 O O . PRO A 1 88 ? 24.076 -9.709 -4.099 1.00 50.28 88 PRO A O 1
ATOM 659 N N . GLY A 1 89 ? 23.290 -10.275 -2.075 1.00 51.06 89 GLY A N 1
ATOM 660 C CA . GLY A 1 89 ? 24.594 -10.304 -1.402 1.00 51.06 89 GLY A CA 1
ATOM 661 C C . GLY A 1 89 ? 24.692 -9.559 -0.068 1.00 51.06 89 GLY A C 1
ATOM 662 O O . GLY A 1 89 ? 25.711 -9.703 0.603 1.00 51.06 89 GLY A O 1
ATOM 663 N N . ALA A 1 90 ? 23.662 -8.827 0.373 1.00 51.69 90 ALA A N 1
ATOM 664 C CA . ALA A 1 90 ? 23.614 -8.276 1.732 1.00 51.69 90 ALA A CA 1
ATOM 665 C C . ALA A 1 90 ? 23.297 -9.388 2.750 1.00 51.69 90 ALA A C 1
ATOM 667 O O . ALA A 1 90 ? 22.213 -9.465 3.321 1.00 51.69 90 ALA A O 1
ATOM 668 N N . ARG A 1 91 ? 24.242 -10.314 2.932 1.00 49.69 91 ARG A N 1
ATOM 669 C CA . ARG A 1 91 ? 24.274 -11.206 4.087 1.00 49.69 91 ARG A CA 1
ATOM 670 C C . ARG A 1 91 ? 24.510 -10.299 5.287 1.00 49.69 91 ARG A C 1
ATOM 672 O O . ARG A 1 91 ? 25.553 -9.656 5.347 1.00 49.69 91 ARG A O 1
ATOM 679 N N . ASP A 1 92 ? 23.513 -10.205 6.159 1.00 53.66 92 ASP A N 1
ATOM 680 C CA . ASP A 1 92 ? 23.594 -9.499 7.433 1.00 53.66 92 ASP A CA 1
ATOM 681 C C . ASP A 1 92 ? 24.879 -9.938 8.145 1.00 53.66 92 ASP A C 1
ATOM 683 O O . ASP A 1 92 ? 25.024 -11.077 8.598 1.00 53.66 92 ASP A O 1
ATOM 687 N N . GLY A 1 93 ? 25.881 -9.064 8.096 1.00 45.94 93 GLY A N 1
ATOM 688 C CA . GLY A 1 93 ? 27.136 -9.227 8.798 1.00 45.94 93 GLY A CA 1
ATOM 689 C C . GLY A 1 93 ? 26.900 -8.862 10.248 1.00 45.94 93 GLY A C 1
ATOM 690 O O . GLY A 1 93 ? 27.332 -7.801 10.683 1.00 45.94 93 GLY A O 1
ATOM 691 N N . GLY A 1 94 ? 26.195 -9.725 10.977 1.00 48.34 94 GLY A N 1
ATOM 692 C CA . GLY A 1 94 ? 26.245 -9.730 12.428 1.00 48.34 94 GLY A CA 1
ATOM 693 C C . GLY A 1 94 ? 27.660 -10.115 12.853 1.00 48.34 94 GLY A C 1
ATOM 694 O O . GLY A 1 94 ? 28.099 -11.245 12.627 1.00 48.34 94 GLY A O 1
ATOM 695 N N . SER A 1 95 ? 28.399 -9.161 13.407 1.00 52.16 95 SER A N 1
ATOM 696 C CA . SER A 1 95 ? 29.606 -9.385 14.207 1.00 52.16 95 SER A CA 1
ATOM 697 C C . SER A 1 95 ? 29.421 -8.705 15.549 1.00 52.16 95 SER A C 1
ATOM 699 O O . SER A 1 95 ? 28.898 -7.569 15.547 1.00 52.16 95 SER A O 1
#

Foldseek 3Di:
DPDQDKWKKFFAWDPPADVVLVCVLQVVLQWDWADDPRGIIIMDGQVSVCVSQVHDRDPQLQAKDKDDHDPSCVNTTPTMIIHRDPDVPPPPPDD

pLDDT: mean 86.64, std 15.0, range [41.59, 97.5]